Protein AF-U9TB74-F1 (afdb_monomer_lite)

Structure (mmCIF, N/CA/C/O backbone):
data_AF-U9TB74-F1
#
_entry.id   AF-U9TB74-F1
#
loop_
_atom_site.group_PDB
_atom_site.id
_atom_site.type_symbol
_atom_site.label_atom_id
_atom_site.label_alt_id
_atom_site.label_comp_id
_atom_site.label_asym_id
_atom_site.label_entity_id
_atom_site.label_seq_id
_atom_site.pdbx_PDB_ins_code
_atom_site.Cartn_x
_atom_site.Cartn_y
_atom_site.Cartn_z
_atom_site.occupancy
_atom_site.B_iso_or_equiv
_atom_site.auth_seq_id
_atom_site.auth_comp_id
_atom_site.auth_asym_id
_atom_site.auth_atom_id
_atom_site.pdbx_PDB_model_num
ATOM 1 N N . MET A 1 1 ? 35.536 2.201 -5.936 1.00 58.16 1 MET A N 1
ATOM 2 C CA . MET A 1 1 ? 34.979 1.245 -4.947 1.00 58.16 1 MET A CA 1
ATOM 3 C C . MET A 1 1 ? 33.940 1.888 -4.011 1.00 58.16 1 MET A C 1
ATOM 5 O O . MET A 1 1 ? 33.090 1.163 -3.523 1.00 58.16 1 MET A O 1
ATOM 9 N N . GLY A 1 2 ? 33.950 3.216 -3.790 1.00 71.19 2 GLY A N 1
ATOM 10 C CA . GLY A 1 2 ? 32.953 3.908 -2.946 1.00 71.19 2 GLY A CA 1
ATOM 11 C C . GLY A 1 2 ? 31.556 4.067 -3.569 1.00 71.19 2 GLY A C 1
ATOM 12 O O . GLY A 1 2 ? 30.568 3.743 -2.923 1.00 71.19 2 GLY A O 1
ATOM 13 N N . GLU A 1 3 ? 31.464 4.476 -4.837 1.00 73.38 3 GLU A N 1
ATOM 14 C CA . GLU A 1 3 ? 30.176 4.794 -5.490 1.00 73.38 3 GLU A CA 1
ATOM 15 C C . GLU A 1 3 ? 29.270 3.570 -5.707 1.00 73.38 3 GLU A C 1
ATOM 17 O O . GLU A 1 3 ? 28.070 3.629 -5.454 1.00 73.38 3 GLU A O 1
ATOM 22 N N . ALA A 1 4 ? 29.839 2.425 -6.102 1.00 77.19 4 ALA A N 1
ATOM 23 C CA . ALA A 1 4 ? 29.079 1.183 -6.280 1.00 77.19 4 ALA A CA 1
ATOM 24 C C . ALA A 1 4 ? 28.487 0.660 -4.956 1.00 77.19 4 ALA A C 1
ATOM 26 O O . ALA A 1 4 ? 27.355 0.178 -4.924 1.00 77.19 4 ALA A O 1
ATOM 27 N N . ASN A 1 5 ? 29.226 0.807 -3.850 1.00 84.19 5 ASN A N 1
ATOM 28 C CA . ASN A 1 5 ? 28.742 0.444 -2.516 1.00 84.19 5 ASN A CA 1
ATOM 29 C C . ASN A 1 5 ? 27.638 1.397 -2.041 1.00 84.19 5 ASN A C 1
ATOM 31 O O . ASN A 1 5 ? 26.672 0.965 -1.415 1.00 84.19 5 ASN A O 1
ATOM 35 N N . GLU A 1 6 ? 27.748 2.687 -2.361 1.00 89.50 6 GLU A N 1
ATOM 36 C CA . GLU A 1 6 ? 26.710 3.665 -2.047 1.00 89.50 6 GLU A CA 1
ATOM 37 C C . GLU A 1 6 ? 25.415 3.390 -2.824 1.00 89.50 6 GLU A C 1
ATOM 39 O O . GLU A 1 6 ? 24.336 3.385 -2.228 1.00 89.50 6 GLU A O 1
ATOM 44 N N . GLN A 1 7 ? 25.513 3.092 -4.123 1.00 88.81 7 GLN A N 1
ATOM 45 C CA . GLN A 1 7 ? 24.352 2.745 -4.943 1.00 88.81 7 GLN A CA 1
ATOM 46 C C . GLN A 1 7 ? 23.676 1.459 -4.449 1.00 88.81 7 GLN A C 1
ATOM 48 O O . GLN A 1 7 ? 22.454 1.424 -4.300 1.00 88.81 7 GLN A O 1
ATOM 53 N N . GLY A 1 8 ? 24.458 0.430 -4.102 1.00 90.62 8 GLY A N 1
ATOM 54 C CA . GLY A 1 8 ? 23.931 -0.801 -3.507 1.00 90.62 8 GLY A CA 1
ATOM 55 C C . GLY A 1 8 ? 23.188 -0.554 -2.188 1.00 90.62 8 GLY A C 1
ATOM 56 O O . GLY A 1 8 ? 22.092 -1.076 -1.982 1.00 90.62 8 GLY A O 1
ATOM 57 N N . ASN A 1 9 ? 23.728 0.303 -1.318 1.00 93.69 9 ASN A N 1
ATOM 58 C CA . ASN A 1 9 ? 23.083 0.665 -0.054 1.00 93.69 9 ASN A CA 1
ATOM 59 C C . ASN A 1 9 ? 21.772 1.437 -0.261 1.00 93.69 9 ASN A C 1
ATOM 61 O O . ASN A 1 9 ? 20.788 1.162 0.432 1.00 93.69 9 ASN A O 1
ATOM 65 N N . LYS A 1 10 ? 21.735 2.372 -1.220 1.00 93.88 10 LYS A N 1
ATOM 66 C CA . LYS A 1 10 ? 20.515 3.109 -1.589 1.00 93.88 10 LYS A CA 1
ATOM 67 C C . LYS A 1 10 ? 19.431 2.163 -2.093 1.00 93.88 10 LYS A C 1
ATOM 69 O O . LYS A 1 10 ? 18.291 2.244 -1.638 1.00 93.88 10 LYS A O 1
ATOM 74 N N . GLU A 1 11 ? 19.797 1.222 -2.956 1.00 94.88 11 GLU A N 1
ATOM 75 C CA . GLU A 1 11 ? 18.859 0.240 -3.493 1.00 94.88 11 GLU A CA 1
ATOM 76 C C . GLU A 1 11 ? 18.324 -0.698 -2.401 1.00 94.88 11 GLU A C 1
ATOM 78 O O . GLU A 1 11 ? 17.118 -0.927 -2.294 1.00 94.88 11 GLU A O 1
ATOM 83 N N . MET A 1 12 ? 19.188 -1.174 -1.502 1.00 95.62 12 MET A N 1
ATOM 84 C CA . MET A 1 12 ? 18.751 -1.952 -0.339 1.00 95.62 12 MET A CA 1
ATOM 85 C C . MET A 1 12 ? 17.797 -1.166 0.568 1.00 95.62 12 MET A C 1
ATOM 87 O O . MET A 1 12 ? 16.822 -1.732 1.070 1.00 95.62 12 MET A O 1
ATOM 91 N N . ALA A 1 13 ? 18.061 0.123 0.793 1.00 96.56 13 ALA A N 1
ATOM 92 C CA . ALA A 1 13 ? 17.190 0.984 1.586 1.00 96.56 13 ALA A CA 1
ATOM 93 C C . ALA A 1 13 ? 15.817 1.160 0.920 1.00 96.56 13 ALA A C 1
ATOM 95 O O . ALA A 1 13 ? 14.799 0.965 1.586 1.00 96.56 13 ALA A O 1
ATOM 96 N N . ARG A 1 14 ? 15.778 1.414 -0.396 1.00 96.44 14 ARG A N 1
ATOM 97 C CA . ARG A 1 14 ? 14.537 1.501 -1.183 1.00 96.44 14 ARG A CA 1
ATOM 98 C C . ARG A 1 14 ? 13.706 0.224 -1.055 1.00 96.44 14 ARG A C 1
ATOM 100 O O . ARG A 1 14 ? 12.523 0.278 -0.723 1.00 96.44 14 ARG A O 1
ATOM 107 N N . ARG A 1 15 ? 14.326 -0.944 -1.244 1.00 97.19 15 ARG A N 1
ATOM 108 C CA . ARG A 1 15 ? 13.659 -2.254 -1.124 1.00 97.19 15 ARG A CA 1
ATOM 109 C C . ARG A 1 15 ? 13.072 -2.502 0.261 1.00 97.19 15 ARG A C 1
ATOM 111 O O . ARG A 1 15 ? 11.969 -3.048 0.372 1.00 97.19 15 ARG A O 1
ATOM 118 N N . LYS A 1 16 ? 13.801 -2.117 1.314 1.00 97.19 16 LYS A N 1
ATOM 119 C CA . LYS A 1 16 ? 13.328 -2.195 2.704 1.00 97.19 16 LYS A CA 1
ATOM 120 C C . LYS A 1 16 ? 12.155 -1.250 2.947 1.00 97.19 16 LYS A C 1
ATOM 122 O O . LYS A 1 16 ? 11.186 -1.663 3.576 1.00 97.19 16 LYS A O 1
ATOM 127 N N . GLU A 1 17 ? 12.209 -0.031 2.418 1.00 96.19 17 GLU A N 1
ATOM 128 C CA . GLU A 1 17 ? 11.128 0.953 2.535 1.00 96.19 17 GLU A CA 1
ATOM 129 C C . GLU A 1 17 ? 9.825 0.441 1.898 1.00 96.19 17 GLU A C 1
ATOM 131 O O . GLU A 1 17 ? 8.765 0.500 2.523 1.00 96.19 17 GLU A O 1
ATOM 136 N N . LEU A 1 18 ? 9.887 -0.143 0.696 1.00 97.12 18 LEU A N 1
ATOM 137 C CA . LEU A 1 18 ? 8.710 -0.727 0.035 1.00 97.12 18 LEU A CA 1
ATOM 138 C C . LEU A 1 18 ? 8.082 -1.863 0.852 1.00 97.12 18 LEU A C 1
ATOM 140 O O . LEU A 1 18 ? 6.863 -1.904 1.037 1.00 97.12 18 LEU A O 1
ATOM 144 N N . ARG A 1 19 ? 8.914 -2.773 1.372 1.00 97.69 19 ARG A N 1
ATOM 145 C CA . ARG A 1 19 ? 8.471 -3.885 2.230 1.00 97.69 19 ARG A CA 1
ATOM 146 C C . ARG A 1 19 ? 7.857 -3.380 3.528 1.00 97.69 19 ARG A C 1
ATOM 148 O O . ARG A 1 19 ? 6.808 -3.875 3.937 1.00 97.69 19 ARG A O 1
ATOM 155 N N . PHE A 1 20 ? 8.459 -2.358 4.131 1.00 96.44 20 PHE A N 1
ATOM 156 C CA . PHE A 1 20 ? 7.917 -1.701 5.312 1.00 96.44 20 PHE A CA 1
ATOM 157 C C . PHE A 1 20 ? 6.533 -1.105 5.040 1.00 96.44 20 PHE A C 1
ATOM 159 O O . PHE A 1 20 ? 5.616 -1.348 5.817 1.00 96.44 20 PHE A O 1
ATOM 166 N N . HIS A 1 21 ? 6.339 -0.405 3.917 1.00 96.69 21 HIS A N 1
ATOM 167 C CA . HIS A 1 21 ? 5.024 0.115 3.537 1.00 96.69 21 HIS A CA 1
ATOM 168 C C . HIS A 1 21 ? 3.966 -0.990 3.427 1.00 96.69 21 HIS A C 1
ATOM 170 O O . HIS A 1 21 ? 2.868 -0.827 3.957 1.00 96.69 21 HIS A O 1
ATOM 176 N N . VAL A 1 22 ? 4.285 -2.110 2.773 1.00 96.69 22 VAL A N 1
ATOM 177 C CA . VAL A 1 22 ? 3.357 -3.246 2.637 1.00 96.69 22 VAL A CA 1
ATOM 178 C C . VAL A 1 22 ? 3.008 -3.849 3.998 1.00 96.69 22 VAL A C 1
ATOM 180 O O . VAL A 1 22 ? 1.825 -4.033 4.288 1.00 96.69 22 VAL A O 1
ATOM 183 N N . GLY A 1 23 ? 4.004 -4.097 4.854 1.00 95.88 23 GLY A N 1
ATOM 184 C CA . GLY A 1 23 ? 3.778 -4.607 6.210 1.00 95.88 23 GLY A CA 1
ATOM 185 C C . GLY A 1 23 ? 2.929 -3.652 7.050 1.00 95.88 23 GLY A C 1
ATOM 186 O O . GLY A 1 23 ? 1.913 -4.052 7.614 1.00 95.88 23 GLY A O 1
ATOM 187 N N . PHE A 1 24 ? 3.280 -2.365 7.038 1.00 94.88 24 PHE A N 1
ATOM 188 C CA . PHE A 1 24 ? 2.523 -1.308 7.700 1.00 94.88 24 PHE A CA 1
ATOM 189 C C . PHE A 1 24 ? 1.061 -1.272 7.233 1.00 94.88 24 PHE A C 1
ATOM 191 O O . PHE A 1 24 ? 0.153 -1.163 8.054 1.00 94.88 24 PHE A O 1
ATOM 198 N N . PHE A 1 25 ? 0.809 -1.396 5.927 1.00 95.81 25 PHE A N 1
ATOM 199 C CA . PHE A 1 25 ? -0.550 -1.390 5.392 1.00 95.81 25 PHE A CA 1
ATOM 200 C C . PHE A 1 25 ? -1.372 -2.583 5.871 1.00 95.81 25 PHE A C 1
ATOM 202 O O . PHE A 1 25 ? -2.501 -2.376 6.315 1.00 95.81 25 PHE A O 1
ATOM 209 N N . LYS A 1 26 ? -0.805 -3.798 5.853 1.00 95.38 26 LYS A N 1
ATOM 210 C CA . LYS A 1 26 ? -1.482 -4.991 6.381 1.00 95.38 26 LYS A CA 1
ATOM 211 C C . LYS A 1 26 ? -1.872 -4.799 7.851 1.00 95.38 26 LYS A C 1
ATOM 213 O O . LYS A 1 26 ? -3.049 -4.915 8.192 1.00 95.38 26 LYS A O 1
ATOM 218 N N . SER A 1 27 ? -0.920 -4.392 8.693 1.00 93.62 27 SER A N 1
ATOM 219 C CA . SER A 1 27 ? -1.164 -4.130 10.118 1.00 93.62 27 SER A CA 1
ATOM 220 C C . SER A 1 27 ? -2.177 -3.010 10.353 1.00 93.62 27 SER A C 1
ATOM 222 O O . SER A 1 27 ? -3.020 -3.106 11.241 1.00 93.62 27 SER A O 1
ATOM 224 N N . TYR A 1 28 ? -2.154 -1.955 9.538 1.00 94.81 28 TYR A N 1
ATOM 225 C CA . TYR A 1 28 ? -3.124 -0.871 9.642 1.00 94.81 28 TYR A CA 1
ATOM 226 C C . TYR A 1 28 ? -4.551 -1.317 9.290 1.00 94.81 28 TYR A C 1
ATOM 228 O O . TYR A 1 28 ? -5.500 -0.879 9.939 1.00 94.81 28 TYR A O 1
ATOM 236 N N . ILE A 1 29 ? -4.729 -2.184 8.287 1.00 94.75 29 ILE A N 1
ATOM 237 C CA . ILE A 1 29 ? -6.044 -2.752 7.954 1.00 94.75 29 ILE A CA 1
ATOM 238 C C . ILE A 1 29 ? -6.555 -3.657 9.081 1.00 94.75 29 ILE A C 1
ATOM 240 O O . ILE A 1 29 ? -7.721 -3.544 9.455 1.00 94.75 29 ILE A O 1
ATOM 244 N N . GLN A 1 30 ? -5.690 -4.481 9.671 1.00 92.38 30 GLN A N 1
ATOM 245 C CA . GLN A 1 30 ? -6.041 -5.296 10.839 1.00 92.38 30 GLN A CA 1
ATOM 246 C C . GLN A 1 30 ? -6.441 -4.417 12.033 1.00 92.38 30 GLN A C 1
ATOM 248 O O . GLN A 1 30 ? -7.469 -4.656 12.660 1.00 92.38 30 GLN A O 1
ATOM 253 N N . LEU A 1 31 ? -5.698 -3.336 12.295 1.00 92.69 31 LEU A N 1
ATOM 254 C CA . LEU A 1 31 ? -6.040 -2.376 13.346 1.00 92.69 31 LEU A CA 1
ATOM 255 C C . LEU A 1 31 ? -7.379 -1.676 13.078 1.00 92.69 31 LEU A C 1
ATOM 257 O O . LEU A 1 31 ? -8.142 -1.447 14.012 1.00 92.69 31 LEU A O 1
ATOM 261 N N . GLN A 1 32 ? -7.694 -1.346 11.820 1.00 92.94 32 GLN A N 1
ATOM 262 C CA . GLN A 1 32 ? -9.023 -0.838 11.470 1.00 92.94 32 GLN A CA 1
ATOM 263 C C . GLN A 1 32 ? -10.114 -1.853 11.804 1.00 92.94 32 GLN A C 1
ATOM 265 O O . GLN A 1 32 ? -11.105 -1.470 12.415 1.00 92.94 32 GLN A O 1
ATOM 270 N N . ALA A 1 33 ? -9.939 -3.121 11.429 1.00 89.88 33 ALA A N 1
ATOM 271 C CA . ALA A 1 33 ? -10.908 -4.166 11.748 1.00 89.88 33 ALA A CA 1
ATOM 272 C C . ALA A 1 33 ? -11.089 -4.313 13.268 1.00 89.88 33 ALA A C 1
ATOM 274 O O . ALA A 1 33 ? -12.215 -4.334 13.754 1.00 89.88 33 ALA A O 1
ATOM 275 N N . PHE A 1 34 ? -9.987 -4.296 14.025 1.00 89.38 34 PHE A N 1
ATOM 276 C CA . PHE A 1 34 ? -10.028 -4.292 15.485 1.00 89.38 34 PHE A CA 1
ATOM 277 C C . PHE A 1 34 ? -10.825 -3.104 16.038 1.00 89.38 34 PHE A C 1
ATOM 279 O O . PHE A 1 34 ? -11.683 -3.309 16.893 1.00 89.38 34 PHE A O 1
ATOM 286 N N . CYS A 1 35 ? -10.574 -1.883 15.547 1.00 90.19 35 CYS A N 1
ATOM 287 C CA . CYS A 1 35 ? -11.299 -0.688 15.989 1.00 90.19 35 CYS A CA 1
ATOM 288 C C . CYS A 1 35 ? -12.800 -0.799 15.706 1.00 90.19 35 CYS A C 1
ATOM 290 O O . CYS A 1 35 ? -13.594 -0.445 16.567 1.00 90.19 35 CYS A O 1
ATOM 292 N N . GLU A 1 36 ? -13.183 -1.295 14.526 1.00 87.69 36 GLU A N 1
ATOM 293 C CA . GLU A 1 36 ? -14.593 -1.429 14.139 1.00 87.69 36 GLU A CA 1
ATOM 294 C C . GLU A 1 36 ? -15.353 -2.390 15.058 1.00 87.69 36 GLU A C 1
ATOM 296 O O . GLU A 1 36 ? -16.496 -2.121 15.407 1.00 87.69 36 GLU A O 1
ATOM 301 N N . ILE A 1 37 ? -14.710 -3.490 15.458 1.00 86.19 37 ILE A N 1
ATOM 302 C CA . ILE A 1 37 ? -15.336 -4.543 16.267 1.00 86.19 37 ILE A CA 1
ATOM 303 C C . ILE A 1 37 ? -15.320 -4.192 17.761 1.00 86.19 37 ILE A C 1
ATOM 305 O O . ILE A 1 37 ? -16.276 -4.479 18.473 1.00 86.19 37 ILE A O 1
ATOM 309 N N . ASN A 1 38 ? -14.229 -3.599 18.256 1.00 86.50 38 ASN A N 1
ATOM 310 C CA . ASN A 1 38 ? -13.965 -3.514 19.698 1.00 86.50 38 ASN A CA 1
ATOM 311 C C . ASN A 1 38 ? -14.135 -2.111 20.288 1.00 86.50 38 ASN A C 1
ATOM 313 O O . ASN A 1 38 ? -14.173 -1.976 21.511 1.00 86.50 38 ASN A O 1
ATOM 317 N N . LEU A 1 39 ? -14.188 -1.055 19.468 1.00 86.50 39 LEU A N 1
ATOM 318 C CA . LEU A 1 39 ? -14.235 0.321 19.964 1.00 86.50 39 LEU A CA 1
ATOM 319 C C . LEU A 1 39 ? -15.551 1.004 19.605 1.00 86.50 39 LEU A C 1
ATOM 321 O O . LEU A 1 39 ? -15.936 1.115 18.445 1.00 86.50 39 LEU A O 1
ATOM 325 N N . ASN A 1 40 ? -16.194 1.579 20.620 1.00 85.06 40 ASN A N 1
ATOM 326 C CA . ASN A 1 40 ? -17.351 2.439 20.408 1.00 85.06 40 ASN A CA 1
ATOM 327 C C . ASN A 1 40 ? -16.924 3.718 19.680 1.00 85.06 40 ASN A C 1
ATOM 329 O O . ASN A 1 40 ? -16.021 4.437 20.118 1.00 85.06 40 ASN A O 1
ATOM 333 N N . ARG A 1 41 ? -17.591 4.025 18.568 1.00 80.94 41 ARG A N 1
ATOM 334 C CA . ARG A 1 41 ? -17.320 5.230 17.778 1.00 80.94 41 ARG A CA 1
ATOM 335 C C . ARG A 1 41 ? -18.040 6.429 18.374 1.00 80.94 41 ARG A C 1
ATOM 337 O O . ARG A 1 41 ? -19.265 6.437 18.482 1.00 80.94 41 ARG A O 1
ATOM 344 N N . LYS A 1 42 ? -17.283 7.470 18.726 1.00 80.50 42 LYS A N 1
ATOM 345 C CA . LYS A 1 42 ? -17.875 8.768 19.068 1.00 80.50 42 LYS A CA 1
ATOM 346 C C . LYS A 1 42 ? -18.461 9.412 17.812 1.00 80.50 42 LYS A C 1
ATOM 348 O O . LYS A 1 42 ? -18.012 9.156 16.692 1.00 80.50 42 LYS A O 1
ATOM 353 N N . GLN A 1 43 ? -19.447 10.288 17.992 1.00 73.62 43 GLN A N 1
ATOM 354 C CA . GLN A 1 43 ? -19.991 11.085 16.895 1.00 73.62 43 GLN A CA 1
ATOM 355 C C . GLN A 1 43 ? -18.845 11.851 16.209 1.00 73.62 43 GLN A C 1
ATOM 357 O O . GLN A 1 43 ? -18.037 12.469 16.897 1.00 73.62 43 GLN A O 1
ATOM 362 N N . SER A 1 44 ? -18.773 11.788 14.873 1.00 77.75 44 SER A N 1
ATOM 363 C CA . SER A 1 44 ? -17.689 12.291 13.993 1.00 77.75 44 SER A CA 1
ATOM 364 C C . SER A 1 44 ? -16.410 11.443 13.860 1.00 77.75 44 SER A C 1
ATOM 366 O O . SER A 1 44 ? -15.590 11.734 12.988 1.00 77.75 44 SER A O 1
ATOM 368 N N . GLU A 1 45 ? -16.246 10.350 14.612 1.00 85.44 45 GLU A N 1
ATOM 369 C CA . GLU A 1 45 ? -15.094 9.456 14.440 1.00 85.44 45 GLU A CA 1
ATOM 370 C C . GLU A 1 45 ? -15.319 8.410 13.341 1.00 85.44 45 GLU A C 1
ATOM 372 O O . GLU A 1 45 ? -16.361 7.755 13.231 1.00 85.44 45 GLU A O 1
ATOM 377 N N . THR A 1 46 ? -14.282 8.205 12.532 1.00 88.69 46 THR A N 1
ATOM 378 C CA . THR A 1 46 ? -14.171 7.075 11.608 1.00 88.69 46 THR A CA 1
ATOM 379 C C . THR A 1 46 ? -13.266 5.994 12.182 1.00 88.69 46 THR A C 1
ATOM 381 O O . THR A 1 46 ? -12.313 6.296 12.895 1.00 88.69 46 THR A O 1
ATOM 384 N N . THR A 1 47 ? -13.470 4.741 11.786 1.00 88.31 47 THR A N 1
ATOM 385 C CA . THR A 1 47 ? -12.542 3.632 12.074 1.00 88.31 47 THR A CA 1
ATOM 386 C C . THR A 1 47 ? -11.104 3.988 11.686 1.00 88.31 47 THR A C 1
ATOM 388 O O . THR A 1 47 ? -10.141 3.692 12.388 1.00 88.31 47 THR A O 1
ATOM 391 N N . LYS A 1 48 ? -10.957 4.709 10.563 1.00 89.88 48 LYS A N 1
ATOM 392 C CA . LYS A 1 48 ? -9.678 5.243 10.081 1.00 89.88 48 LYS A CA 1
ATOM 393 C C . LYS A 1 48 ? -9.052 6.223 11.068 1.00 89.88 48 LYS A C 1
ATOM 395 O O . LYS A 1 48 ? -7.848 6.134 11.301 1.00 89.88 48 LYS A O 1
ATOM 400 N N . SER A 1 49 ? -9.828 7.178 11.584 1.00 90.44 49 SER A N 1
ATOM 401 C CA . SER A 1 49 ? -9.326 8.185 12.524 1.00 90.44 49 SER A CA 1
ATOM 402 C C . SER A 1 49 ? -9.012 7.573 13.884 1.00 90.44 49 SER A C 1
ATOM 404 O O . SER A 1 49 ? -7.986 7.921 14.452 1.00 90.44 49 SER A O 1
ATOM 406 N N . GLN A 1 50 ? -9.804 6.609 14.359 1.00 90.62 50 GLN A N 1
ATOM 407 C CA . GLN A 1 50 ? -9.511 5.872 15.594 1.00 90.62 50 GLN A CA 1
ATOM 408 C C . GLN A 1 50 ? -8.199 5.090 15.494 1.00 90.62 50 GLN A C 1
ATOM 410 O O . GLN A 1 50 ? -7.316 5.270 16.328 1.00 90.62 50 GLN A O 1
ATOM 415 N N . ALA A 1 51 ? -8.006 4.320 14.418 1.00 92.75 51 ALA A N 1
ATOM 416 C CA . ALA A 1 51 ? -6.748 3.613 14.184 1.00 92.75 51 ALA A CA 1
ATOM 417 C C . ALA A 1 51 ? -5.544 4.574 14.126 1.00 92.75 51 ALA A C 1
ATOM 419 O O . ALA A 1 51 ? -4.483 4.278 14.669 1.00 92.75 51 ALA A O 1
ATOM 420 N N . LYS A 1 52 ? -5.702 5.756 13.510 1.00 92.00 52 LYS A N 1
ATOM 421 C CA . LYS A 1 52 ? -4.655 6.794 13.486 1.00 92.00 52 LYS A CA 1
ATOM 422 C C . LYS A 1 52 ? -4.358 7.359 14.877 1.00 92.00 52 LYS A C 1
ATOM 424 O O . LYS A 1 52 ? -3.191 7.561 15.191 1.00 92.00 52 LYS A O 1
ATOM 429 N N . ILE A 1 53 ? -5.384 7.593 15.698 1.00 89.81 53 ILE A N 1
ATOM 430 C CA . ILE A 1 53 ? -5.225 8.052 17.086 1.00 89.81 53 ILE A CA 1
ATOM 431 C C . ILE A 1 53 ? -4.446 7.016 17.899 1.00 89.81 53 ILE A C 1
ATOM 433 O O . ILE A 1 53 ? -3.486 7.388 18.565 1.00 89.81 53 ILE A O 1
ATOM 437 N N . LEU A 1 54 ? -4.792 5.728 17.792 1.00 91.19 54 LEU A N 1
ATOM 438 C CA . LEU A 1 54 ? -4.060 4.657 18.476 1.00 91.19 54 LEU A CA 1
ATOM 439 C C . LEU A 1 54 ? -2.591 4.613 18.045 1.00 91.19 54 LEU A C 1
ATOM 441 O O . LEU A 1 54 ? -1.704 4.556 18.892 1.00 91.19 54 LEU A O 1
ATOM 445 N N . ILE A 1 55 ? -2.313 4.708 16.741 1.00 92.06 55 ILE A N 1
ATOM 446 C CA . ILE A 1 55 ? -0.930 4.766 16.247 1.00 92.06 55 ILE A CA 1
ATOM 447 C C . ILE A 1 55 ? -0.200 5.979 16.827 1.00 92.06 55 ILE A C 1
ATOM 449 O O . ILE A 1 55 ? 0.914 5.831 17.312 1.00 92.06 55 ILE A O 1
ATOM 453 N N . ALA A 1 56 ? -0.816 7.161 16.824 1.00 88.31 56 ALA A N 1
ATOM 454 C CA . ALA A 1 56 ? -0.194 8.366 17.366 1.00 88.31 56 ALA A CA 1
ATOM 455 C C . ALA A 1 56 ? 0.065 8.273 18.883 1.00 88.31 56 ALA A C 1
ATOM 457 O O . ALA A 1 56 ? 1.054 8.820 19.364 1.00 88.31 56 ALA A O 1
ATOM 458 N N . GLN A 1 57 ? -0.798 7.575 19.628 1.00 89.94 57 GLN A N 1
ATOM 459 C CA . GLN A 1 57 ? -0.649 7.361 21.070 1.00 89.94 57 GLN A CA 1
ATOM 460 C C . GLN A 1 57 ? 0.470 6.366 21.404 1.00 89.94 57 GLN A C 1
ATOM 462 O O . GLN A 1 57 ? 1.297 6.650 22.266 1.00 89.94 57 GLN A O 1
ATOM 467 N N . PHE A 1 58 ? 0.505 5.212 20.731 1.00 90.75 58 PHE A N 1
ATOM 468 C CA . PHE A 1 58 ? 1.441 4.127 21.055 1.00 90.75 58 PHE A CA 1
ATOM 469 C C . PHE A 1 58 ? 2.765 4.196 20.282 1.00 90.75 58 PHE A C 1
ATOM 471 O O . PHE A 1 58 ? 3.767 3.644 20.730 1.00 90.75 58 PHE A O 1
ATOM 478 N N . TYR A 1 59 ? 2.799 4.903 19.152 1.00 88.75 59 TYR A N 1
ATOM 479 C CA . TYR A 1 59 ? 3.981 5.073 18.303 1.00 88.75 59 TYR A CA 1
ATOM 480 C C . TYR A 1 59 ? 4.240 6.560 18.005 1.00 88.75 59 TYR A C 1
ATOM 482 O O . TYR A 1 59 ? 4.218 6.975 16.843 1.00 88.75 59 TYR A O 1
ATOM 490 N N . PRO A 1 60 ? 4.545 7.381 19.030 1.00 86.12 60 PRO A N 1
ATOM 491 C CA . PRO A 1 60 ? 4.657 8.838 18.893 1.00 86.12 60 PRO A CA 1
ATOM 492 C C . PRO A 1 60 ? 5.802 9.297 17.976 1.00 86.12 60 PRO A C 1
ATOM 494 O O . PRO A 1 60 ? 5.812 10.436 17.517 1.00 86.12 60 PRO A O 1
ATOM 497 N N . LEU A 1 61 ? 6.762 8.414 17.675 1.00 89.56 61 LEU A N 1
ATOM 498 C CA . LEU A 1 61 ? 7.842 8.683 16.719 1.00 89.56 61 LEU A CA 1
ATOM 499 C C . LEU A 1 61 ? 7.338 8.785 15.268 1.00 89.56 61 LEU A C 1
ATOM 501 O O . LEU A 1 61 ? 8.015 9.360 14.415 1.00 89.56 61 LEU A O 1
ATOM 505 N N . ILE A 1 62 ? 6.153 8.244 14.971 1.00 86.81 62 ILE A N 1
ATOM 506 C CA . ILE A 1 62 ? 5.522 8.369 13.660 1.00 86.81 62 ILE A CA 1
ATOM 507 C C . ILE A 1 62 ? 4.689 9.649 13.654 1.00 86.81 62 ILE A C 1
ATOM 509 O O . ILE A 1 62 ? 3.583 9.702 14.189 1.00 86.81 62 ILE A O 1
ATOM 513 N N . SER A 1 63 ? 5.205 10.690 13.001 1.00 88.88 63 SER A N 1
ATOM 514 C CA . SER A 1 63 ? 4.445 11.928 12.827 1.00 88.88 63 SER A CA 1
ATOM 515 C C . SER A 1 63 ? 3.180 11.692 11.992 1.00 88.88 63 SER A C 1
ATOM 517 O O . SER A 1 63 ? 3.171 10.887 11.056 1.00 88.88 63 SER A O 1
ATOM 519 N N . LEU A 1 64 ? 2.110 12.437 12.286 1.00 87.75 64 LEU A N 1
ATOM 520 C CA . LEU A 1 64 ? 0.858 12.346 11.530 1.00 87.75 64 LEU A CA 1
ATOM 521 C C . LEU A 1 64 ? 1.050 12.598 10.016 1.00 87.75 64 LEU A C 1
ATOM 523 O O . LEU A 1 64 ? 0.517 11.817 9.228 1.00 87.75 64 LEU A O 1
ATOM 527 N N . PRO A 1 65 ? 1.843 13.593 9.559 1.00 90.38 65 PRO A N 1
ATOM 528 C CA . PRO A 1 65 ? 2.117 13.761 8.131 1.00 90.38 65 PRO A CA 1
ATOM 529 C C . PRO A 1 65 ? 2.798 12.544 7.491 1.00 90.38 65 PRO A C 1
ATOM 531 O O . PRO A 1 65 ? 2.433 12.147 6.383 1.00 90.38 65 PRO A O 1
ATOM 534 N N . ASN A 1 66 ? 3.752 11.919 8.191 1.00 90.25 66 ASN A N 1
ATOM 535 C CA . ASN A 1 66 ? 4.409 10.708 7.701 1.00 90.25 66 ASN A CA 1
ATOM 536 C C . ASN A 1 66 ? 3.421 9.541 7.641 1.00 90.25 66 ASN A C 1
ATOM 538 O O . ASN A 1 66 ? 3.401 8.812 6.650 1.00 90.25 66 ASN A O 1
ATOM 542 N N . LEU A 1 67 ? 2.554 9.405 8.647 1.00 92.06 67 LEU A N 1
ATOM 543 C CA . LEU A 1 67 ? 1.482 8.414 8.669 1.00 92.06 67 LEU A CA 1
ATOM 544 C C . LEU A 1 67 ? 0.549 8.553 7.459 1.00 92.06 67 LEU A C 1
ATOM 546 O O . LEU A 1 67 ? 0.286 7.569 6.771 1.00 92.06 67 LEU A O 1
ATOM 550 N N . GLU A 1 68 ? 0.093 9.767 7.146 1.00 90.69 68 GLU A N 1
ATOM 551 C CA . GLU A 1 68 ? -0.751 10.015 5.969 1.00 90.69 68 GLU A CA 1
ATOM 552 C C . GLU A 1 68 ? -0.031 9.668 4.661 1.00 90.69 68 GLU A C 1
ATOM 554 O O . GLU A 1 68 ? -0.619 9.038 3.782 1.00 90.69 68 GLU A O 1
ATOM 559 N N . LEU A 1 69 ? 1.251 10.022 4.528 1.00 91.62 69 LEU A N 1
ATOM 560 C CA . LEU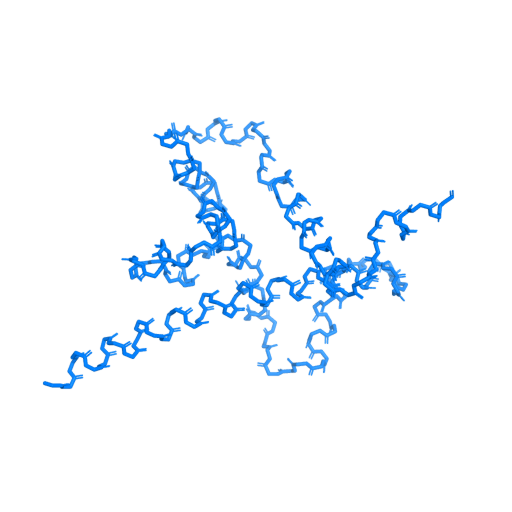 A 1 69 ? 2.041 9.668 3.345 1.00 91.62 69 LEU A CA 1
ATOM 561 C C . LEU A 1 69 ? 2.182 8.152 3.187 1.00 91.62 69 LEU A C 1
ATOM 563 O O . LEU A 1 69 ? 2.028 7.637 2.076 1.00 91.62 69 LEU A O 1
ATOM 567 N N . MET A 1 70 ? 2.431 7.426 4.279 1.00 93.00 70 MET A N 1
ATOM 568 C CA . MET A 1 70 ? 2.469 5.964 4.257 1.00 93.00 70 MET A CA 1
ATOM 569 C C . MET A 1 70 ? 1.126 5.386 3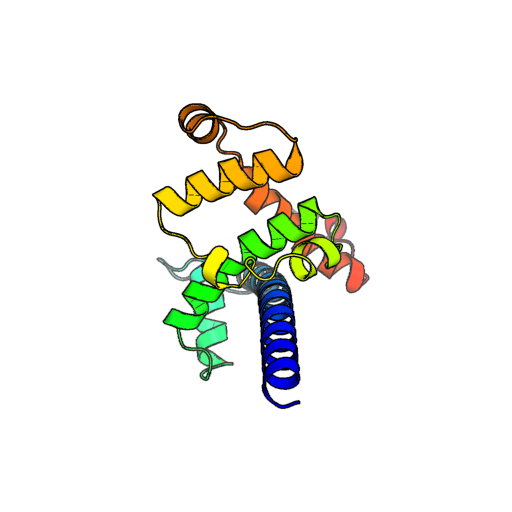.813 1.00 93.00 70 MET A C 1
ATOM 571 O O . MET A 1 70 ? 1.098 4.523 2.939 1.00 93.00 70 MET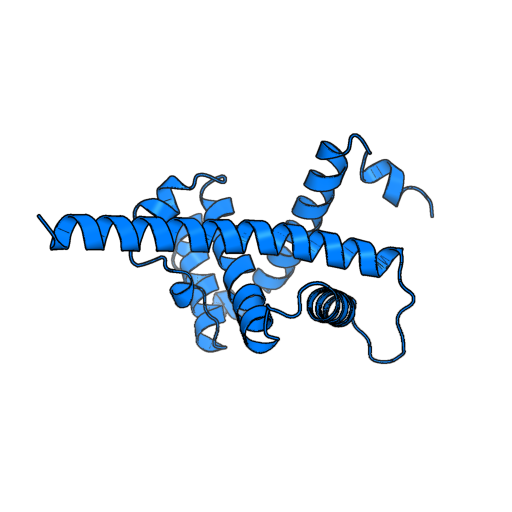 A O 1
ATOM 575 N N . LEU A 1 71 ? 0.017 5.908 4.340 1.00 91.38 71 LEU A N 1
ATOM 576 C CA . LEU A 1 71 ? -1.337 5.467 3.998 1.00 91.38 71 LEU A CA 1
ATOM 577 C C . LEU A 1 71 ? -1.765 5.813 2.568 1.00 91.38 71 LEU A C 1
ATOM 579 O O . LEU A 1 71 ? -2.638 5.144 2.021 1.00 91.38 71 LEU A O 1
ATOM 583 N N . GLN A 1 72 ? -1.151 6.819 1.945 1.00 89.88 72 GLN A N 1
ATOM 584 C CA . GLN A 1 72 ? -1.343 7.118 0.524 1.00 89.88 72 GLN A CA 1
ATOM 585 C C . GLN A 1 72 ? -0.562 6.159 -0.382 1.00 89.88 72 GLN A C 1
ATOM 587 O O . GLN A 1 72 ? -1.080 5.718 -1.407 1.00 89.88 72 GLN A O 1
ATOM 592 N N . ARG A 1 73 ? 0.689 5.851 -0.019 1.00 92.50 73 ARG A N 1
ATOM 593 C CA . ARG A 1 73 ? 1.619 5.065 -0.847 1.00 92.50 73 ARG A CA 1
ATOM 594 C C . ARG A 1 73 ? 1.358 3.568 -0.751 1.00 92.50 73 ARG A C 1
ATOM 596 O O . ARG A 1 73 ? 1.295 2.876 -1.764 1.00 92.50 73 ARG A O 1
ATOM 603 N N . ALA A 1 74 ? 1.199 3.068 0.468 1.00 94.62 74 ALA A N 1
ATOM 604 C CA . ALA A 1 74 ? 1.222 1.642 0.742 1.00 94.62 74 ALA A CA 1
ATOM 605 C C . ALA A 1 74 ? 0.116 0.823 0.049 1.00 94.62 74 ALA A C 1
ATOM 607 O O . ALA A 1 74 ? 0.449 -0.237 -0.481 1.00 94.62 74 ALA A O 1
ATOM 608 N N . PRO A 1 75 ? -1.145 1.299 -0.073 1.00 92.25 75 PRO A N 1
ATOM 609 C CA . PRO A 1 75 ? -2.166 0.570 -0.827 1.00 92.25 75 PRO A CA 1
ATOM 610 C C . PRO A 1 75 ? -1.781 0.347 -2.296 1.00 92.25 75 PRO A C 1
ATOM 612 O O . PRO A 1 75 ? -2.121 -0.670 -2.887 1.00 92.25 75 PRO A O 1
ATOM 615 N N . ARG A 1 76 ? -1.055 1.290 -2.905 1.00 91.75 76 ARG A N 1
ATOM 616 C CA . ARG A 1 76 ? -0.638 1.203 -4.310 1.00 91.75 76 ARG A CA 1
ATOM 617 C C . ARG A 1 76 ? 0.552 0.276 -4.507 1.00 91.75 76 ARG A C 1
ATOM 619 O O . ARG A 1 76 ? 0.567 -0.479 -5.473 1.00 91.75 76 ARG A O 1
ATOM 626 N N . ILE A 1 77 ? 1.505 0.307 -3.574 1.00 95.12 77 ILE A N 1
ATOM 627 C CA . ILE A 1 77 ? 2.615 -0.655 -3.537 1.00 95.12 77 ILE A CA 1
ATOM 628 C C . ILE A 1 77 ? 2.044 -2.070 -3.409 1.00 95.12 77 ILE A C 1
ATOM 630 O O . ILE A 1 77 ? 2.412 -2.948 -4.182 1.00 95.12 77 ILE A O 1
ATOM 634 N N . TYR A 1 78 ? 1.091 -2.265 -2.490 1.00 95.56 78 TYR A N 1
ATOM 635 C CA . TYR A 1 78 ? 0.407 -3.542 -2.301 1.00 95.56 78 TYR A CA 1
ATOM 636 C C . TYR A 1 78 ? -0.283 -4.019 -3.584 1.00 95.56 78 TYR A C 1
ATOM 638 O O . TYR A 1 78 ? -0.092 -5.157 -3.988 1.00 95.56 78 TYR A O 1
ATOM 646 N N . ARG A 1 79 ? -1.035 -3.146 -4.267 1.00 93.38 79 ARG A N 1
ATOM 647 C CA . ARG A 1 79 ? -1.721 -3.490 -5.525 1.00 93.38 79 ARG A CA 1
ATOM 648 C C . ARG A 1 79 ? -0.772 -3.897 -6.646 1.00 93.38 79 ARG A C 1
ATOM 650 O O . ARG A 1 79 ? -1.079 -4.815 -7.394 1.00 93.38 79 ARG A O 1
ATOM 657 N N . LEU A 1 80 ? 0.371 -3.226 -6.774 1.00 94.00 80 LEU A N 1
ATOM 658 C CA . LEU A 1 80 ? 1.386 -3.631 -7.746 1.00 94.00 80 LEU A CA 1
ATOM 659 C C . LEU A 1 80 ? 1.985 -4.993 -7.400 1.00 94.00 80 LEU A C 1
ATOM 661 O O . LEU A 1 80 ? 2.170 -5.826 -8.282 1.00 94.00 80 LEU A O 1
ATOM 665 N N . LEU A 1 81 ? 2.260 -5.217 -6.118 1.00 95.44 81 LEU A N 1
ATOM 666 C CA . LEU A 1 81 ? 2.769 -6.488 -5.630 1.00 95.44 81 LEU A CA 1
ATOM 667 C C . LEU A 1 81 ? 1.759 -7.623 -5.864 1.00 95.44 81 LEU A C 1
ATOM 669 O O . LEU A 1 81 ? 2.150 -8.701 -6.289 1.00 95.44 81 LEU A O 1
ATOM 673 N N . GLU A 1 82 ? 0.467 -7.369 -5.670 1.00 94.00 82 GLU A N 1
ATOM 674 C CA . GLU A 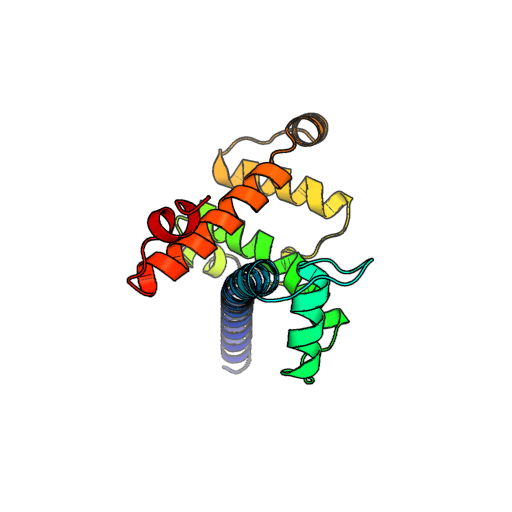1 82 ? -0.605 -8.316 -5.981 1.00 94.00 82 GLU A CA 1
ATOM 675 C C . GLU A 1 82 ? -0.672 -8.646 -7.482 1.00 94.00 82 GLU A C 1
ATOM 677 O O . GLU A 1 82 ? -0.740 -9.816 -7.843 1.00 94.00 82 GLU A O 1
ATOM 682 N N . VAL A 1 83 ? -0.566 -7.646 -8.370 1.00 92.69 83 VAL A N 1
ATOM 683 C CA . VAL A 1 83 ? -0.467 -7.878 -9.828 1.00 92.69 83 VAL A CA 1
ATOM 684 C C . VAL A 1 83 ? 0.751 -8.742 -10.182 1.00 92.69 83 VAL A C 1
ATOM 686 O O . VAL A 1 83 ? 0.704 -9.514 -11.136 1.00 92.69 83 VAL A O 1
ATOM 689 N N . ALA A 1 84 ? 1.820 -8.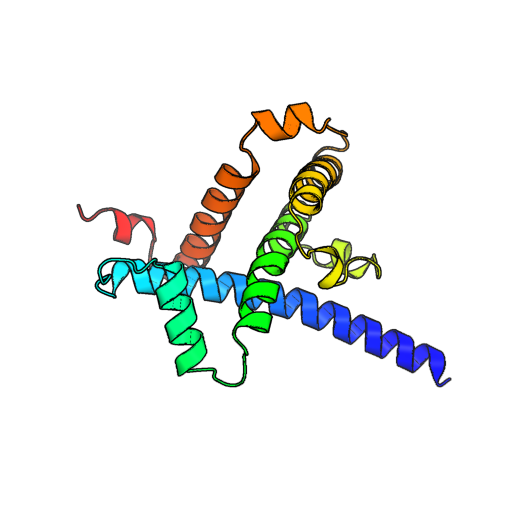659 -9.390 1.00 93.75 84 ALA A N 1
ATOM 690 C CA . ALA A 1 84 ? 3.005 -9.502 -9.507 1.00 93.75 84 ALA A CA 1
ATOM 691 C C . ALA A 1 84 ? 2.878 -10.866 -8.796 1.00 93.75 84 ALA A C 1
ATOM 693 O O . ALA A 1 84 ? 3.891 -11.531 -8.598 1.00 93.75 84 ALA A O 1
ATOM 694 N N . ASN A 1 85 ? 1.682 -11.293 -8.373 1.00 94.25 85 ASN A N 1
ATOM 695 C CA . ASN A 1 85 ? 1.464 -12.505 -7.568 1.00 94.25 85 ASN A CA 1
ATOM 696 C C . ASN A 1 85 ? 2.317 -12.546 -6.289 1.00 94.25 85 ASN A C 1
ATOM 698 O O . ASN A 1 85 ? 2.879 -13.575 -5.920 1.00 94.25 85 ASN A O 1
ATOM 702 N N . PHE A 1 86 ? 2.447 -11.398 -5.631 1.00 94.62 86 PHE A N 1
ATOM 703 C CA . PHE A 1 86 ? 3.284 -11.192 -4.452 1.00 94.62 86 PHE A CA 1
ATOM 704 C C . PHE A 1 86 ? 4.783 -11.462 -4.650 1.00 94.62 86 PHE A C 1
ATOM 706 O O . PHE A 1 86 ? 5.535 -11.581 -3.680 1.00 94.62 86 PHE A O 1
ATOM 713 N N . ASP A 1 87 ? 5.246 -11.469 -5.901 1.00 95.50 87 ASP A N 1
ATOM 714 C CA . ASP A 1 87 ? 6.657 -11.574 -6.240 1.00 95.50 87 ASP A CA 1
ATOM 715 C C . ASP A 1 87 ? 7.347 -10.203 -6.216 1.00 95.50 87 ASP A C 1
ATOM 717 O O . ASP A 1 87 ? 7.133 -9.332 -7.064 1.00 95.50 87 ASP A O 1
ATOM 721 N N . TRP A 1 88 ? 8.243 -10.025 -5.245 1.00 96.50 88 TRP A N 1
ATOM 722 C CA . TRP A 1 88 ? 9.017 -8.797 -5.085 1.00 96.50 88 TRP A CA 1
ATOM 723 C C . TRP A 1 88 ? 9.967 -8.505 -6.245 1.00 96.50 88 TRP A C 1
ATOM 725 O O . TRP A 1 88 ? 10.373 -7.352 -6.391 1.00 96.50 88 TRP A O 1
ATOM 735 N N . ARG A 1 89 ? 10.315 -9.498 -7.076 1.00 94.94 89 ARG A N 1
ATOM 736 C CA . ARG A 1 89 ? 11.258 -9.313 -8.188 1.00 94.94 89 ARG A CA 1
ATOM 737 C C . ARG A 1 89 ? 10.813 -8.199 -9.128 1.00 94.94 89 ARG A C 1
ATOM 739 O O . ARG A 1 89 ? 11.659 -7.411 -9.526 1.00 94.94 89 ARG A O 1
ATOM 746 N N . LEU A 1 90 ? 9.510 -8.059 -9.396 1.00 91.31 90 LEU A N 1
ATOM 747 C CA . LEU A 1 90 ? 9.010 -6.965 -10.234 1.00 91.31 90 LEU A CA 1
ATOM 748 C C . LEU A 1 90 ? 9.381 -5.595 -9.647 1.00 91.31 90 LEU A C 1
ATOM 750 O O . LEU A 1 90 ? 9.932 -4.761 -10.350 1.00 91.31 90 LEU A O 1
ATOM 754 N N . LEU A 1 91 ? 9.122 -5.357 -8.359 1.00 94.00 91 LEU A N 1
ATOM 755 C CA . LEU A 1 91 ? 9.409 -4.066 -7.719 1.00 94.00 91 LEU A CA 1
ATOM 756 C C . LEU A 1 91 ? 10.915 -3.835 -7.506 1.00 94.00 91 LEU A C 1
ATOM 758 O O . LEU A 1 91 ? 11.396 -2.698 -7.542 1.00 94.00 91 LEU A O 1
ATOM 762 N N . ASP A 1 92 ? 11.655 -4.914 -7.268 1.00 95.31 92 ASP A N 1
ATOM 763 C CA . ASP A 1 92 ? 13.095 -4.898 -7.034 1.00 95.31 92 ASP A CA 1
ATOM 764 C C . ASP A 1 92 ? 13.895 -4.680 -8.337 1.00 95.31 92 ASP A C 1
ATOM 766 O O . ASP A 1 92 ? 15.034 -4.222 -8.267 1.00 95.31 92 ASP A O 1
ATOM 770 N N . SER A 1 93 ? 13.320 -4.976 -9.511 1.00 93.44 93 SER A N 1
ATOM 771 C CA . SER A 1 93 ? 13.971 -4.806 -10.821 1.00 93.44 93 SER A CA 1
ATOM 772 C C . SER A 1 93 ? 13.981 -3.371 -11.356 1.00 93.44 93 SER A C 1
ATOM 774 O O . SER A 1 93 ? 14.803 -3.079 -12.219 1.00 93.44 93 SER A O 1
ATOM 776 N N . PHE A 1 94 ? 13.108 -2.487 -10.864 1.00 91.25 94 PHE A N 1
ATOM 777 C CA . PHE A 1 94 ? 13.027 -1.092 -11.315 1.00 91.25 94 PHE A CA 1
ATOM 778 C C . PHE A 1 94 ? 13.366 -0.145 -10.163 1.00 91.25 94 PHE A C 1
ATOM 780 O O . PHE A 1 94 ? 12.606 -0.031 -9.196 1.00 91.25 94 PHE A O 1
ATOM 787 N N . GLU A 1 95 ? 14.504 0.542 -10.258 1.00 91.19 95 GLU A N 1
ATOM 788 C CA . GLU A 1 95 ? 14.965 1.484 -9.229 1.00 91.19 95 GLU A CA 1
ATOM 789 C C . GLU A 1 95 ? 14.043 2.710 -9.099 1.00 91.19 95 GLU A C 1
ATOM 791 O O . GLU A 1 95 ? 13.914 3.297 -8.021 1.00 91.19 95 GLU A O 1
ATOM 796 N N . GLU A 1 96 ? 13.307 3.042 -10.162 1.00 90.38 96 GLU A N 1
ATOM 797 C CA . GLU A 1 96 ? 12.344 4.141 -10.217 1.00 90.38 96 GLU A CA 1
ATOM 798 C C . GLU A 1 96 ? 11.110 3.892 -9.343 1.00 90.38 96 GLU A C 1
ATOM 800 O O . GLU A 1 96 ? 10.459 4.848 -8.903 1.00 90.38 96 GLU A O 1
ATOM 805 N N . LEU A 1 97 ? 10.801 2.625 -9.030 1.00 92.00 97 LEU A N 1
ATOM 806 C CA . LEU A 1 97 ? 9.703 2.234 -8.141 1.00 92.00 97 LEU A CA 1
ATOM 807 C C . LEU A 1 97 ? 10.061 2.494 -6.670 1.00 92.00 97 LEU A C 1
ATOM 809 O O . LEU A 1 97 ? 10.057 1.600 -5.831 1.00 92.00 97 LEU A O 1
ATOM 813 N N . SER A 1 98 ? 10.397 3.732 -6.328 1.00 92.81 98 SER A N 1
ATOM 814 C CA . SER A 1 98 ? 10.572 4.184 -4.944 1.00 92.81 98 SER A CA 1
ATOM 815 C C . SER A 1 98 ? 9.223 4.435 -4.262 1.00 92.81 98 SER A C 1
ATOM 817 O O . SER A 1 98 ? 8.199 4.611 -4.923 1.00 92.81 98 SER A O 1
ATOM 819 N N . ALA A 1 99 ? 9.195 4.558 -2.932 1.00 91.69 99 ALA A N 1
ATOM 820 C CA . ALA A 1 99 ? 7.974 4.929 -2.211 1.00 91.69 99 ALA A CA 1
ATOM 821 C C . ALA A 1 99 ? 7.347 6.245 -2.722 1.00 91.69 99 ALA A C 1
ATOM 823 O O . ALA A 1 99 ? 6.125 6.416 -2.712 1.00 91.69 99 ALA A O 1
ATOM 824 N N . CYS A 1 100 ? 8.173 7.177 -3.207 1.00 89.56 100 CYS A N 1
ATOM 825 C CA . CYS A 1 100 ? 7.729 8.451 -3.767 1.00 89.56 100 CYS A CA 1
ATOM 826 C C . CYS A 1 100 ? 6.930 8.304 -5.067 1.00 89.56 100 CYS A C 1
ATOM 828 O O . CYS A 1 100 ? 5.987 9.075 -5.252 1.00 89.56 100 CYS A O 1
ATOM 830 N N . PHE A 1 101 ? 7.236 7.305 -5.906 1.00 89.50 101 PHE A N 1
ATOM 831 C CA . PHE A 1 101 ? 6.473 6.999 -7.124 1.00 89.50 101 PHE A CA 1
ATOM 832 C C . PHE A 1 101 ? 4.985 6.781 -6.815 1.00 89.50 101 PHE A C 1
ATOM 834 O O . PHE A 1 101 ? 4.099 7.245 -7.528 1.00 89.50 101 PHE A O 1
ATOM 841 N N . PHE A 1 102 ? 4.700 6.145 -5.678 1.00 90.44 102 PHE A N 1
ATOM 842 C CA . PHE A 1 102 ? 3.345 5.791 -5.268 1.00 90.44 102 PHE A CA 1
ATOM 843 C C . PHE A 1 102 ? 2.588 6.926 -4.564 1.00 90.44 102 PHE A C 1
ATOM 845 O O . PHE A 1 102 ? 1.423 6.751 -4.205 1.00 90.44 102 PHE A O 1
ATOM 852 N N . LYS A 1 103 ? 3.184 8.107 -4.364 1.00 87.00 103 LYS A N 1
ATOM 853 C CA . LYS A 1 103 ? 2.499 9.248 -3.730 1.00 87.00 103 LYS A CA 1
ATOM 854 C C . LYS A 1 103 ? 1.345 9.762 -4.608 1.00 87.00 103 LYS A C 1
ATOM 856 O O . LYS A 1 103 ? 1.420 9.765 -5.833 1.00 87.00 103 LYS A O 1
ATOM 861 N N . SER A 1 104 ? 0.251 10.215 -3.994 1.00 67.94 104 SER A N 1
ATOM 862 C CA . SER A 1 104 ? -0.947 10.669 -4.715 1.00 67.94 104 SER A CA 1
ATOM 863 C C . SER A 1 104 ? -1.144 12.189 -4.705 1.00 67.94 104 SER A C 1
ATOM 865 O O . SER A 1 104 ? -1.288 12.773 -3.635 1.00 67.94 104 SER A O 1
ATOM 867 N N . GLY A 1 105 ? -1.274 12.805 -5.885 1.00 63.09 105 GLY A N 1
ATOM 868 C CA . GLY A 1 105 ? -2.212 13.909 -6.149 1.00 63.09 105 GLY A CA 1
ATOM 869 C C . GLY A 1 105 ? -3.453 13.398 -6.909 1.00 63.09 105 GLY A C 1
ATOM 870 O O . GLY A 1 105 ? -3.457 12.249 -7.347 1.00 63.09 105 GLY A O 1
ATOM 871 N N . VAL A 1 106 ? -4.508 14.210 -7.086 1.00 54.41 106 VAL A N 1
ATOM 872 C CA . VAL A 1 106 ? -5.774 13.777 -7.740 1.00 54.41 106 VAL A CA 1
ATOM 873 C C . VAL A 1 106 ? -5.537 13.244 -9.161 1.00 54.41 106 VAL A C 1
ATOM 875 O O . VAL A 1 106 ? -5.938 12.124 -9.464 1.00 54.41 106 VAL A O 1
ATOM 878 N N . LYS A 1 107 ? -4.800 13.987 -10.000 1.00 61.19 107 LYS A N 1
ATOM 879 C CA . LYS A 1 107 ? -4.398 13.528 -11.345 1.00 61.19 107 LYS A CA 1
ATOM 880 C C . LYS A 1 107 ? -3.489 12.295 -11.279 1.00 61.19 107 LYS A C 1
ATOM 882 O O . LYS A 1 107 ? -3.651 11.356 -12.045 1.00 61.19 107 LYS A O 1
ATOM 887 N N . THR A 1 108 ? -2.587 12.255 -10.299 1.00 69.88 108 THR A N 1
ATOM 888 C CA . THR A 1 108 ? -1.691 11.115 -10.057 1.00 69.88 108 THR A CA 1
ATOM 889 C C . THR A 1 108 ? -2.449 9.854 -9.642 1.00 69.88 108 THR A C 1
ATOM 891 O O . THR A 1 108 ? -1.950 8.756 -9.842 1.00 69.88 108 THR A O 1
ATOM 894 N N . ALA A 1 109 ? -3.637 9.979 -9.040 1.00 75.75 109 ALA A N 1
ATOM 895 C CA . ALA A 1 109 ? -4.454 8.827 -8.689 1.00 75.75 109 ALA A CA 1
ATOM 896 C C . ALA A 1 109 ? -5.032 8.144 -9.914 1.00 75.75 109 ALA A C 1
ATOM 898 O O . ALA A 1 109 ? -4.850 6.944 -10.036 1.00 75.75 109 ALA A O 1
ATOM 899 N N . ILE A 1 110 ? -5.631 8.893 -10.833 1.00 83.75 110 ILE A N 1
ATOM 900 C CA . ILE A 1 110 ? -6.172 8.305 -12.061 1.00 83.75 110 ILE A CA 1
ATOM 901 C C . ILE A 1 110 ? -5.041 7.798 -12.961 1.00 83.75 110 ILE A C 1
ATOM 903 O O . ILE A 1 110 ? -5.125 6.690 -13.474 1.00 83.75 110 ILE A O 1
ATOM 907 N N . ASN A 1 111 ? -3.926 8.529 -13.057 1.00 85.88 111 ASN A N 1
ATOM 908 C CA . ASN A 1 111 ? -2.754 8.046 -13.792 1.00 85.88 111 ASN A CA 1
ATOM 909 C C . ASN A 1 111 ? -2.213 6.726 -13.227 1.00 85.88 111 ASN A C 1
ATOM 911 O O . ASN A 1 111 ? -1.774 5.877 -13.995 1.00 85.88 111 ASN A O 1
ATOM 915 N N . PHE A 1 112 ? -2.252 6.541 -11.902 1.00 88.12 112 PHE A N 1
ATOM 916 C CA . PHE A 1 112 ? -1.878 5.268 -11.293 1.00 88.12 112 PHE A CA 1
ATOM 917 C C . PHE A 1 112 ? -2.843 4.145 -11.685 1.00 88.12 112 PHE A C 1
ATOM 919 O O . PHE A 1 112 ? -2.375 3.053 -11.978 1.00 88.12 112 PHE A O 1
ATOM 926 N N . GLU A 1 113 ? -4.155 4.398 -11.721 1.00 88.50 113 GLU A N 1
ATOM 927 C CA . GLU A 1 113 ? -5.143 3.393 -12.144 1.00 88.50 113 GLU A CA 1
ATOM 928 C C . GLU A 1 113 ? -4.957 2.990 -13.619 1.00 88.50 113 GLU A C 1
ATOM 930 O O . GLU A 1 113 ? -4.911 1.805 -13.945 1.00 88.50 113 GLU A O 1
ATOM 935 N N . ILE A 1 114 ? -4.726 3.963 -14.504 1.00 89.06 114 ILE A N 1
ATOM 936 C CA . ILE A 1 114 ? -4.414 3.703 -15.918 1.00 89.06 114 ILE A CA 1
ATOM 937 C C . ILE A 1 114 ? -3.123 2.881 -16.042 1.00 89.06 114 ILE A C 1
ATOM 939 O O . ILE A 1 114 ? -3.071 1.891 -16.775 1.00 89.06 114 ILE A O 1
ATOM 943 N N . TRP A 1 115 ? -2.077 3.276 -15.311 1.00 89.88 115 TRP A N 1
ATOM 944 C CA . TRP A 1 115 ? -0.785 2.595 -15.330 1.00 89.88 115 TRP A CA 1
ATOM 945 C C . TRP A 1 115 ? -0.876 1.168 -14.783 1.00 89.88 115 TRP A C 1
ATOM 947 O O . TRP A 1 115 ? -0.380 0.241 -15.418 1.00 89.88 115 TRP A O 1
ATOM 957 N N . ILE A 1 116 ? -1.538 0.956 -13.643 1.00 90.69 116 ILE A N 1
ATOM 958 C CA . ILE A 1 116 ? -1.660 -0.384 -13.063 1.00 90.69 116 ILE A CA 1
ATOM 959 C C . ILE A 1 116 ? -2.537 -1.288 -13.933 1.00 90.69 116 ILE A C 1
ATOM 961 O O . ILE A 1 116 ? -2.245 -2.477 -14.045 1.00 90.69 116 ILE A O 1
ATOM 965 N N . ASN A 1 117 ? -3.553 -0.741 -14.613 1.00 90.75 117 ASN A N 1
ATOM 966 C CA . ASN A 1 117 ? -4.321 -1.496 -15.598 1.00 90.75 117 ASN A CA 1
ATOM 967 C C . ASN A 1 117 ? -3.446 -1.946 -16.775 1.00 90.75 117 ASN A C 1
ATOM 969 O O . ASN A 1 117 ? -3.535 -3.101 -17.191 1.00 90.75 117 ASN A O 1
ATOM 973 N N . LEU A 1 118 ? -2.573 -1.068 -17.280 1.00 91.44 118 LEU A N 1
ATOM 974 C CA . LEU A 1 118 ? -1.611 -1.421 -18.324 1.00 91.44 118 LEU A CA 1
ATOM 975 C C . LEU A 1 118 ? -0.681 -2.549 -17.864 1.00 91.44 118 LEU A C 1
ATOM 977 O O . LEU A 1 118 ? -0.514 -3.519 -18.596 1.00 91.44 118 LEU A O 1
ATOM 981 N N . VAL A 1 119 ? -0.128 -2.464 -16.650 1.00 90.25 119 VAL A N 1
ATOM 982 C CA . VAL A 1 119 ? 0.731 -3.524 -16.088 1.00 90.25 119 VAL A CA 1
ATOM 983 C C . VAL A 1 119 ? -0.033 -4.846 -15.959 1.00 90.25 119 VAL A C 1
ATOM 985 O O . VAL A 1 119 ? 0.498 -5.898 -16.299 1.00 90.25 119 VAL A O 1
ATOM 988 N N . ARG A 1 120 ? -1.292 -4.799 -15.508 1.00 90.06 120 ARG A N 1
ATOM 989 C CA . ARG A 1 120 ? -2.138 -5.980 -15.285 1.00 90.06 120 ARG A CA 1
ATOM 990 C C . ARG A 1 120 ? -2.602 -6.647 -16.582 1.00 90.06 120 ARG A C 1
ATOM 992 O O . ARG A 1 120 ? -2.684 -7.867 -16.644 1.00 90.06 120 ARG A O 1
ATOM 999 N N . THR A 1 121 ? -2.978 -5.860 -17.586 1.00 91.12 121 THR A N 1
ATOM 1000 C CA . THR A 1 121 ? -3.724 -6.349 -18.762 1.00 91.12 121 THR A CA 1
ATOM 1001 C C . THR A 1 121 ? -2.957 -6.234 -20.076 1.00 91.12 121 THR A C 1
ATOM 1003 O O . THR A 1 121 ? -3.410 -6.756 -21.094 1.00 91.12 121 THR A O 1
ATOM 1006 N N . GLY A 1 122 ? -1.838 -5.507 -20.089 1.00 93.00 122 GLY A N 1
ATOM 1007 C CA . GLY A 1 122 ? -1.141 -5.105 -21.310 1.00 93.00 122 GLY A CA 1
ATOM 1008 C C . GLY A 1 122 ? -1.902 -4.071 -22.149 1.00 93.00 122 GLY A C 1
ATOM 1009 O O . GLY A 1 122 ? -1.464 -3.752 -23.252 1.00 93.00 122 GLY A O 1
ATOM 1010 N N . LYS A 1 123 ? -3.036 -3.543 -21.663 1.00 91.62 123 LYS A N 1
ATOM 1011 C CA . LYS A 1 123 ? -3.887 -2.596 -22.394 1.00 91.62 123 LYS A CA 1
ATOM 1012 C C . LYS A 1 123 ? -3.908 -1.233 -21.719 1.00 91.62 123 LYS A C 1
ATOM 1014 O O . LYS A 1 123 ? -4.162 -1.112 -20.521 1.00 91.62 123 LYS A O 1
ATOM 1019 N N . LEU A 1 124 ? -3.690 -0.198 -22.520 1.00 91.12 124 LEU A N 1
ATOM 1020 C CA . LEU A 1 124 ? -3.859 1.179 -22.084 1.00 91.12 124 LEU A CA 1
ATOM 1021 C C . LEU A 1 124 ? -5.343 1.552 -22.154 1.00 91.12 124 LEU A C 1
ATOM 1023 O O . LEU A 1 124 ? -5.960 1.398 -23.206 1.00 91.12 124 LEU A O 1
ATOM 1027 N N . ILE A 1 125 ? -5.887 2.048 -21.045 1.00 89.69 125 ILE A N 1
ATOM 1028 C CA . ILE A 1 125 ? -7.234 2.628 -20.979 1.00 89.69 125 ILE A CA 1
ATOM 1029 C C . ILE A 1 125 ? -7.148 4.153 -20.962 1.00 89.69 125 ILE A C 1
ATOM 1031 O O . ILE A 1 125 ? -6.153 4.739 -20.527 1.00 89.69 125 ILE A O 1
ATOM 1035 N N . SER A 1 126 ? -8.193 4.803 -21.452 1.00 88.50 126 SER A N 1
ATOM 1036 C CA . SER A 1 126 ? -8.336 6.254 -21.421 1.00 88.50 126 SER A CA 1
ATOM 1037 C C . SER A 1 126 ? -8.731 6.764 -20.032 1.00 88.50 126 SER A C 1
ATOM 1039 O O . SER A 1 126 ? -9.234 6.035 -19.176 1.00 88.50 126 SER A O 1
ATOM 1041 N N . TYR A 1 127 ? -8.538 8.065 -19.818 1.00 87.25 127 TYR A N 1
ATOM 1042 C CA . TYR A 1 127 ? -8.949 8.741 -18.587 1.00 87.25 127 TYR A CA 1
ATOM 1043 C C . TYR A 1 127 ? -10.469 8.662 -18.353 1.00 87.25 127 TYR A C 1
ATOM 1045 O O . TYR A 1 127 ? -10.913 8.461 -17.224 1.00 87.25 127 TYR A O 1
ATOM 1053 N N . ASP A 1 128 ? -11.263 8.774 -19.421 1.00 86.00 128 ASP A N 1
ATOM 1054 C CA . ASP A 1 128 ? -12.727 8.720 -19.348 1.00 86.00 128 ASP A CA 1
ATOM 1055 C C . ASP A 1 128 ? -13.254 7.314 -19.050 1.00 86.00 128 ASP A C 1
ATOM 1057 O O . ASP A 1 128 ? -14.293 7.171 -18.403 1.00 86.00 128 ASP A O 1
ATOM 1061 N N . GLU A 1 129 ? -12.557 6.273 -19.512 1.00 84.75 129 GLU A N 1
ATOM 1062 C CA . GLU A 1 129 ? -12.876 4.887 -19.165 1.00 84.75 129 GLU A CA 1
ATOM 1063 C C . GLU A 1 129 ? -12.654 4.635 -17.673 1.00 84.75 129 GLU A C 1
ATOM 1065 O O . GLU A 1 129 ? -13.566 4.146 -17.007 1.00 84.75 129 GLU A O 1
ATOM 1070 N N . GLU A 1 130 ? -11.515 5.057 -17.116 1.00 83.69 130 GLU A N 1
ATOM 1071 C CA . GLU A 1 130 ? -11.234 4.891 -15.682 1.00 83.69 130 GLU A CA 1
ATOM 1072 C C . GLU A 1 130 ? -12.221 5.661 -14.792 1.00 83.69 130 GLU A C 1
ATOM 1074 O O . GLU A 1 130 ? -12.663 5.175 -13.750 1.00 83.69 130 GLU A O 1
ATOM 1079 N N . LEU A 1 131 ? -12.641 6.861 -15.201 1.00 79.38 131 LEU A N 1
ATOM 1080 C CA . LEU A 1 131 ? -13.641 7.618 -14.443 1.00 79.38 131 LEU A CA 1
ATOM 1081 C C . LEU A 1 131 ? -14.986 6.882 -14.315 1.00 79.38 131 LEU A C 1
ATOM 1083 O O . LEU A 1 131 ? -15.716 7.114 -13.348 1.00 79.38 131 LEU A O 1
ATOM 1087 N N . LYS A 1 132 ? -15.322 5.999 -15.264 1.00 75.31 132 LYS A N 1
ATOM 1088 C CA . LYS A 1 132 ? -16.607 5.283 -15.306 1.00 75.31 132 LYS A CA 1
ATOM 1089 C C . LYS A 1 132 ? -16.611 3.982 -14.502 1.00 75.31 132 LYS A C 1
ATOM 1091 O O . LYS A 1 132 ? -17.680 3.557 -14.068 1.00 75.31 132 LYS A O 1
ATOM 1096 N N . THR A 1 133 ? -15.465 3.341 -14.283 1.00 71.44 133 THR A N 1
ATOM 1097 C CA . THR A 1 133 ? -15.406 1.968 -13.747 1.00 71.44 133 THR A CA 1
ATOM 1098 C C . THR A 1 133 ? -15.566 1.880 -12.223 1.00 71.44 133 THR A C 1
ATOM 1100 O O . THR A 1 133 ? -15.954 0.826 -11.714 1.00 71.44 133 THR A O 1
ATOM 1103 N N . GLN A 1 134 ? -15.306 2.961 -11.468 1.00 67.06 134 GLN A N 1
ATOM 1104 C CA . GLN A 1 134 ? -15.196 2.946 -9.991 1.00 67.06 134 GLN A CA 1
ATOM 1105 C C . GLN A 1 134 ? -14.277 1.824 -9.452 1.00 67.06 134 GLN A C 1
ATOM 1107 O O . GLN A 1 134 ? -14.377 1.425 -8.284 1.00 67.06 134 GLN A O 1
ATOM 1112 N N . GLU A 1 135 ? -13.379 1.304 -10.288 1.00 73.00 135 GLU A N 1
ATOM 1113 C CA . GLU A 1 135 ? -12.681 0.037 -10.063 1.00 73.00 135 GLU A CA 1
ATOM 1114 C C . GLU A 1 135 ? -11.796 0.103 -8.823 1.00 73.00 135 GLU A C 1
ATOM 1116 O O . GLU A 1 135 ? -11.838 -0.776 -7.960 1.00 73.00 135 GLU A O 1
ATOM 1121 N N . ARG A 1 136 ? -11.138 1.249 -8.636 1.00 76.50 136 ARG A N 1
ATOM 1122 C CA . ARG A 1 136 ? -10.358 1.587 -7.445 1.00 76.50 136 ARG A CA 1
ATOM 1123 C C . ARG A 1 136 ? -11.085 1.309 -6.127 1.00 76.50 136 ARG A C 1
ATOM 1125 O O . ARG A 1 136 ? -10.477 0.818 -5.178 1.00 76.50 136 ARG A O 1
ATOM 1132 N N . ASN A 1 137 ? -12.367 1.664 -6.015 1.00 78.38 137 ASN A N 1
ATOM 1133 C CA . ASN A 1 137 ? -13.103 1.503 -4.757 1.00 78.38 137 ASN A CA 1
ATOM 1134 C C . ASN A 1 137 ? -13.436 0.030 -4.487 1.00 78.38 137 ASN A C 1
ATOM 1136 O O . ASN A 1 137 ? -13.339 -0.410 -3.340 1.00 78.38 137 ASN A O 1
ATOM 1140 N N . ARG A 1 138 ? -13.799 -0.723 -5.534 1.00 82.62 138 ARG A N 1
ATOM 1141 C CA . ARG A 1 138 ? -14.066 -2.167 -5.444 1.00 82.62 138 ARG A CA 1
ATOM 1142 C C . ARG A 1 138 ? -12.798 -2.927 -5.072 1.00 82.62 138 ARG A C 1
ATOM 1144 O O . ARG A 1 138 ? -12.823 -3.717 -4.134 1.00 82.62 138 ARG A O 1
ATOM 1151 N N . GLU A 1 139 ? -11.691 -2.600 -5.730 1.00 84.50 139 GLU A N 1
ATOM 1152 C CA . GLU A 1 139 ? -10.379 -3.198 -5.490 1.00 84.50 139 GLU A CA 1
ATOM 1153 C C . GLU A 1 139 ? -9.899 -2.961 -4.055 1.00 84.50 139 GLU A C 1
ATOM 1155 O O . GLU A 1 139 ? -9.574 -3.892 -3.323 1.00 84.50 139 GLU A O 1
ATOM 1160 N N . ASN A 1 140 ? -9.970 -1.712 -3.585 1.00 84.06 140 ASN A N 1
ATOM 1161 C CA . ASN A 1 140 ? -9.606 -1.384 -2.208 1.00 84.06 140 ASN A CA 1
ATOM 1162 C C . ASN A 1 140 ? -10.480 -2.115 -1.179 1.00 84.06 140 ASN A C 1
ATOM 1164 O O . ASN A 1 140 ? -10.001 -2.426 -0.090 1.00 84.06 140 ASN A O 1
ATOM 1168 N N . LYS A 1 141 ? -11.761 -2.370 -1.484 1.00 87.12 141 LYS A N 1
ATOM 1169 C CA . LYS A 1 141 ? -12.639 -3.158 -0.609 1.00 87.12 141 LYS A CA 1
ATOM 1170 C C . LYS A 1 141 ? -12.241 -4.637 -0.616 1.00 87.12 141 LYS A C 1
ATOM 1172 O O . LYS A 1 141 ? -12.160 -5.217 0.462 1.00 87.12 141 LYS A O 1
ATOM 1177 N N . ARG A 1 142 ? -11.952 -5.215 -1.789 1.00 91.94 142 ARG A N 1
ATOM 1178 C CA . ARG A 1 142 ? -11.484 -6.605 -1.935 1.00 91.94 142 ARG A CA 1
ATOM 1179 C C . ARG A 1 142 ? -10.207 -6.844 -1.133 1.00 91.94 142 ARG A C 1
ATOM 1181 O O . ARG A 1 142 ? -10.199 -7.707 -0.266 1.00 91.94 142 ARG A O 1
ATOM 1188 N N . ILE A 1 143 ? -9.193 -6.005 -1.339 1.00 90.44 143 ILE A N 1
ATOM 1189 C CA . ILE A 1 143 ? -7.890 -6.106 -0.664 1.00 90.44 143 ILE A CA 1
ATOM 1190 C C . ILE A 1 143 ? -8.030 -6.044 0.854 1.00 90.44 143 ILE A C 1
ATOM 1192 O O . ILE A 1 143 ? -7.378 -6.790 1.575 1.00 90.44 143 ILE A O 1
ATOM 1196 N N . LYS A 1 144 ? -8.901 -5.166 1.366 1.00 89.62 144 LYS A N 1
ATOM 1197 C CA . LYS A 1 144 ? -9.157 -5.107 2.808 1.00 89.62 144 LYS A CA 1
ATOM 1198 C C . LYS A 1 144 ? -9.697 -6.423 3.350 1.00 89.62 144 LYS A C 1
ATOM 1200 O O . LYS A 1 144 ? -9.229 -6.867 4.390 1.00 89.62 144 LYS A O 1
ATOM 1205 N N . ILE A 1 145 ? -10.673 -7.013 2.663 1.00 89.31 145 ILE A N 1
ATOM 1206 C CA . ILE A 1 145 ? -11.262 -8.295 3.060 1.00 89.31 145 ILE A CA 1
ATOM 1207 C C . ILE A 1 145 ? -10.196 -9.389 3.017 1.00 89.31 145 ILE A C 1
ATOM 1209 O O . ILE A 1 145 ? -10.082 -10.148 3.968 1.00 89.31 145 ILE A O 1
ATOM 1213 N N . GLU A 1 146 ? -9.391 -9.437 1.959 1.00 90.44 146 GLU A N 1
ATOM 1214 C CA . GLU A 1 146 ? -8.342 -10.444 1.788 1.00 90.44 146 GLU A CA 1
ATOM 1215 C C . GLU A 1 146 ? -7.269 -10.367 2.881 1.00 90.44 146 GLU A C 1
ATOM 1217 O O . GLU A 1 146 ? -6.961 -11.378 3.500 1.00 90.44 146 GLU A O 1
ATOM 1222 N N . ILE A 1 147 ? -6.784 -9.165 3.211 1.00 91.00 147 ILE A N 1
ATOM 1223 C CA . ILE A 1 147 ? -5.826 -8.961 4.312 1.00 91.00 147 ILE A CA 1
ATOM 1224 C C . ILE A 1 147 ? -6.410 -9.405 5.660 1.00 91.00 147 ILE A C 1
ATOM 1226 O O . ILE A 1 147 ? -5.694 -9.943 6.505 1.00 91.00 147 ILE A O 1
ATOM 1230 N N . ILE A 1 148 ? -7.699 -9.141 5.891 1.00 87.94 148 ILE A N 1
ATOM 1231 C CA . ILE A 1 148 ? -8.373 -9.557 7.124 1.00 87.94 148 ILE A CA 1
ATOM 1232 C C . ILE A 1 148 ? -8.500 -11.083 7.154 1.00 87.94 148 ILE A C 1
ATOM 1234 O O . I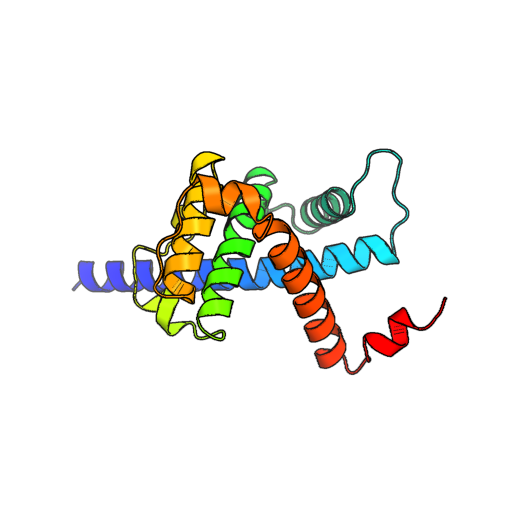LE A 1 148 ? -8.149 -11.685 8.162 1.00 87.94 148 ILE A O 1
ATOM 1238 N N . LYS A 1 149 ? -8.929 -11.715 6.057 1.00 86.50 149 LYS A N 1
ATOM 1239 C CA . LYS A 1 149 ? -9.018 -13.178 5.946 1.00 86.50 149 LYS A CA 1
ATOM 1240 C C . LYS A 1 149 ? -7.671 -13.856 6.181 1.00 86.50 149 LYS A C 1
ATOM 1242 O O . LYS A 1 149 ? -7.590 -14.726 7.035 1.00 86.50 149 LYS A O 1
ATOM 1247 N N . GLU A 1 150 ? -6.611 -13.373 5.529 1.00 86.50 150 GLU A N 1
ATOM 1248 C CA . GLU A 1 150 ? -5.241 -13.876 5.707 1.00 86.50 150 GLU A CA 1
ATOM 1249 C C . GLU A 1 150 ? -4.824 -13.860 7.188 1.00 86.50 150 GLU A C 1
ATOM 1251 O O . GLU A 1 150 ? -4.213 -14.806 7.676 1.00 86.50 150 GLU A O 1
ATOM 1256 N N . TYR A 1 151 ? -5.179 -12.807 7.932 1.00 81.88 151 TYR A N 1
ATOM 1257 C CA . TYR A 1 151 ? -4.908 -12.739 9.370 1.00 81.88 151 TYR A CA 1
ATOM 1258 C C . TYR A 1 151 ? -5.631 -13.836 10.159 1.00 81.88 151 TYR A C 1
ATOM 1260 O O . TYR A 1 151 ? -5.015 -14.496 10.996 1.00 81.88 151 TYR A O 1
ATOM 1268 N N . PHE A 1 152 ? -6.925 -14.022 9.892 1.00 76.31 152 PHE A N 1
ATOM 1269 C CA . PHE A 1 152 ? -7.743 -15.033 10.556 1.00 76.31 152 PHE A CA 1
ATOM 1270 C C . PHE A 1 152 ? -7.239 -16.452 10.256 1.00 76.31 152 PHE A C 1
ATOM 1272 O O . PHE A 1 152 ? -6.969 -17.205 11.197 1.00 76.31 152 PHE A O 1
ATOM 1279 N N . ASP A 1 153 ? -6.954 -16.753 8.988 1.00 77.00 153 ASP A N 1
ATOM 1280 C CA . ASP A 1 153 ? -6.383 -18.033 8.556 1.00 77.00 153 ASP A CA 1
ATOM 1281 C C . ASP A 1 153 ? -5.047 -18.330 9.262 1.00 77.00 153 ASP A C 1
ATOM 1283 O O . ASP A 1 153 ? -4.843 -19.428 9.781 1.00 77.00 153 ASP A O 1
ATOM 1287 N N . ILE A 1 154 ? -4.152 -17.336 9.363 1.00 72.50 154 ILE A N 1
ATOM 1288 C CA . ILE A 1 154 ? -2.869 -17.469 10.080 1.00 72.50 154 ILE A CA 1
ATOM 1289 C C . ILE A 1 154 ? -3.085 -17.692 11.583 1.00 72.50 154 ILE A C 1
ATOM 1291 O O . ILE A 1 154 ? -2.328 -18.432 12.211 1.00 72.50 154 ILE A O 1
ATOM 1295 N N . SER A 1 155 ? -4.105 -17.069 12.176 1.00 69.75 155 SER A N 1
ATOM 1296 C CA . SER A 1 155 ? -4.432 -17.241 13.596 1.00 69.75 155 SER A CA 1
ATOM 1297 C C . SER A 1 155 ? -5.125 -18.569 13.935 1.00 69.75 155 SER A C 1
ATOM 1299 O O . SER A 1 155 ? -5.332 -18.847 15.115 1.00 69.75 155 SER A O 1
ATOM 1301 N N . GLY A 1 156 ? -5.467 -19.392 12.935 1.00 66.56 156 GLY A N 1
ATOM 1302 C CA . GLY A 1 156 ? -6.202 -20.647 13.128 1.00 66.56 156 GLY A CA 1
ATOM 1303 C C . GLY A 1 156 ? -7.686 -20.458 13.463 1.00 66.56 156 GLY A C 1
ATOM 1304 O O . GLY A 1 156 ? -8.319 -21.391 13.949 1.00 66.56 156 GLY A O 1
ATOM 1305 N N . VAL A 1 157 ? -8.235 -19.262 13.227 1.00 64.44 157 VAL A N 1
ATOM 1306 C CA . VAL A 1 157 ? -9.646 -18.915 13.451 1.00 64.44 157 VAL A CA 1
ATOM 1307 C C . VAL A 1 157 ? -10.298 -18.700 12.090 1.00 64.44 157 VAL A C 1
ATOM 1309 O O . VAL A 1 157 ? -9.807 -17.903 11.299 1.00 64.44 157 VAL A O 1
ATOM 1312 N N . ASN A 1 158 ? -11.406 -19.380 11.796 1.00 62.00 158 ASN A N 1
ATOM 1313 C CA . ASN A 1 158 ? -12.086 -19.220 10.512 1.00 62.00 158 ASN A CA 1
ATOM 1314 C C . ASN A 1 158 ? -12.847 -17.883 10.464 1.00 62.00 158 ASN A C 1
ATOM 1316 O O . ASN A 1 158 ? -13.697 -17.608 11.313 1.00 62.00 158 ASN A O 1
ATOM 1320 N N . PHE A 1 159 ? -12.568 -17.053 9.455 1.00 61.97 159 PHE A N 1
ATOM 1321 C CA . PHE A 1 159 ? -13.263 -15.777 9.257 1.00 61.97 159 PHE A CA 1
ATOM 1322 C C . PHE A 1 159 ? -14.784 -15.953 9.122 1.00 61.97 159 PHE A C 1
ATOM 1324 O O . PHE A 1 159 ? -15.543 -15.154 9.669 1.00 61.97 159 PHE A O 1
ATOM 1331 N N . ASP A 1 160 ? -15.236 -17.005 8.440 1.00 65.31 160 ASP A N 1
ATOM 1332 C CA . ASP A 1 160 ? -16.661 -17.229 8.183 1.00 65.31 160 ASP A CA 1
ATOM 1333 C C . ASP A 1 160 ? -17.424 -17.632 9.464 1.00 65.31 160 ASP A C 1
ATOM 1335 O O . ASP A 1 160 ? -18.605 -17.320 9.602 1.00 65.31 160 ASP A O 1
ATOM 1339 N N . GLU A 1 161 ? -16.745 -18.229 10.451 1.00 60.28 161 GLU A N 1
ATOM 1340 C CA . GLU A 1 161 ? -17.324 -18.547 11.769 1.00 60.28 161 GLU A CA 1
ATOM 1341 C C . GLU A 1 161 ? -17.545 -17.293 12.632 1.00 60.28 161 GLU A C 1
ATOM 1343 O O . GLU A 1 161 ? -18.472 -17.248 13.437 1.00 60.28 161 GLU A O 1
ATOM 1348 N N . MET A 1 162 ? -16.732 -16.247 12.442 1.00 56.00 162 MET A N 1
ATOM 1349 C CA . MET A 1 162 ? -16.868 -14.965 13.149 1.00 56.00 162 MET A CA 1
ATOM 1350 C C . MET A 1 162 ? -17.972 -14.074 12.566 1.00 56.00 162 MET A C 1
ATOM 1352 O O . MET A 1 162 ? -18.571 -13.287 13.294 1.00 56.00 162 MET A O 1
ATOM 1356 N N . VAL A 1 163 ? -18.239 -14.177 11.260 1.00 58.69 163 VAL A N 1
ATOM 1357 C CA . VAL A 1 163 ? -19.272 -13.379 10.569 1.00 58.69 163 VAL A CA 1
ATOM 1358 C C . VAL A 1 163 ? -20.655 -14.051 10.641 1.00 58.69 163 VAL A C 1
ATOM 1360 O O . VAL A 1 163 ? -21.664 -13.399 10.404 1.00 58.69 163 VAL A O 1
ATOM 1363 N N . GLY A 1 164 ? -20.718 -15.336 11.007 1.00 48.19 164 GLY A N 1
ATOM 1364 C CA . GLY A 1 164 ? -21.947 -16.137 11.070 1.00 48.19 164 GLY A CA 1
ATOM 1365 C C . GLY A 1 164 ? -22.815 -15.985 12.328 1.00 48.19 164 GLY A C 1
ATOM 1366 O O . GLY A 1 164 ? -23.781 -16.730 12.460 1.00 48.19 164 GLY A O 1
ATOM 1367 N N . ASN A 1 165 ? -22.504 -15.058 13.238 1.00 39.25 165 ASN A N 1
ATOM 1368 C CA . ASN A 1 165 ? -23.327 -14.773 14.419 1.00 39.25 165 ASN A CA 1
ATOM 1369 C C . ASN A 1 165 ? -24.030 -13.410 14.277 1.00 39.25 165 ASN A C 1
ATOM 1371 O O . ASN A 1 165 ? -23.658 -12.446 14.945 1.00 39.25 165 ASN A O 1
ATOM 1375 N N . GLU A 1 166 ? -25.042 -13.349 13.411 1.00 37.72 166 GLU A N 1
ATOM 1376 C CA . GLU A 1 166 ? -26.150 -12.380 13.492 1.00 37.72 166 GLU A CA 1
ATOM 1377 C C . GLU A 1 166 ? -27.477 -13.131 13.643 1.00 37.72 166 GLU A C 1
ATOM 1379 O O . GLU A 1 166 ? -27.712 -14.084 12.863 1.00 37.72 166 GLU A O 1
#

pLDDT: mean 85.86, std 11.4, range [37.72, 97.69]

Radius of gyration: 18.06 Å; chains: 1; bounding box: 61×35×44 Å

Secondary structure (DSSP, 8-state):
-HHHHHHHHHHHHHHHHHHHHHHHHHHHHHHHHHHHHHSPPPTT--HHHHHHHHHHHH-TTS-HHHHHHHHHHHHHHHHHHHHTTT-THHHHH-TT--TTTT---HHHHHHHHHHHHHHHHS-PPPHHHHHHH-HHHHHHHHHHHHHHHHHHHHHT--HHHHH---

Sequence (166 aa):
MGEANEQGNKEMARRKELRFHVGFFKSYIQLQAFCEINLNRKQSETTKSQAKILIAQFYPLISLPNLELMLQRAPRIYRLLEVANFDWRLLDSFEELSACFFKSGVKTAINFEIWINLVRTGKLISYDEELKTQERNRENKRIKIEIIKEYFDISGVNFDEMVGNE

Foldseek 3Di:
DPPVVVVVVLLVVQLVQLVVLQVVVLVLLLQLVCCVVPPDDDVPDDSNVVSLVVCCVPPVVQDPVNVVLSVQQSVLSVLLCVLVVVDCCVCSVDSVNGSVLSGDDPVSVLVSVQVSCCSNPVDGDDSVVSVPPCVVVVVVVVVSVVSNQVVCVVVVHHPVVVVPPD

Organism: Rhizophagus irregularis (strain DAOM 181602 / DAOM 197198 / MUCL 43194) (NCBI:txid747089)